Protein AF-A0A5C5V6P4-F1 (afdb_monomer_lite)

pLDDT: mean 77.28, std 17.19, range [40.66, 95.12]

Foldseek 3Di:
DDLPDWDWLVVLCVLLVHDSVVSVVCVVVVQFDWDDPDPVTITTRPVSSNVNSVVSVVVVVPPPPPVPPVPQPDDDDDQPAWDKLVVLCVQLVHDSVVVVVCVSVVVFDWHDPDPPIIIGRPVRSVVNRDPPVVDDDDPDDDDDDD

Secondary structure (DSSP, 8-state):
-----EEEHHHHHHHHTS-HHHHHHHHHTT-S-EEE-SSS-EEEEHHHHHHHHHHHHHHHTS----------SS-PPPPSSEEEHHHHHHHHTS-HHHHHHHHHTTSS-EEE-SSS-EEEEHHHHHHT--GGGSS----PPP----

Sequence (146 aa):
MDFREPIDVNRAAEIIGCKSNYVRVLFDAGRLDGKKLTDRAILIERQSAIAHAKDFAKSAGRPRSAKPNTRLRATLPPLKDPIGTPEAAEILGCSVDNVCKMLQAGRMIGYKLSLQGWAIERREVLKHVPAEVVGRPRGGTPRAFF

Structure (mmCIF, N/CA/C/O backbone):
data_AF-A0A5C5V6P4-F1
#
_entry.id   AF-A0A5C5V6P4-F1
#
loop_
_atom_site.group_PDB
_atom_site.id
_atom_site.type_symbol
_atom_site.label_atom_id
_atom_site.label_alt_id
_atom_site.label_comp_id
_atom_site.label_asym_id
_atom_site.label_entity_id
_atom_site.label_seq_id
_atom_site.pdbx_PDB_ins_code
_atom_site.Cartn_x
_atom_site.Cartn_y
_atom_site.Cartn_z
_atom_site.occupancy
_atom_site.B_iso_or_equiv
_atom_site.auth_seq_id
_atom_site.auth_comp_id
_atom_site.auth_asym_id
_atom_site.auth_atom_id
_atom_site.pdbx_PDB_model_num
ATOM 1 N N . MET A 1 1 ? -18.989 -8.812 30.885 1.00 53.34 1 MET A N 1
ATOM 2 C CA . MET A 1 1 ? -18.013 -7.887 30.276 1.00 53.34 1 MET A CA 1
ATOM 3 C C . MET A 1 1 ? -18.638 -6.509 30.336 1.00 53.34 1 MET A C 1
ATOM 5 O O . MET A 1 1 ? -19.582 -6.255 29.597 1.00 53.34 1 MET A O 1
ATOM 9 N N . ASP A 1 2 ? -18.218 -5.689 31.295 1.00 61.44 2 ASP A N 1
ATOM 10 C CA . ASP A 1 2 ? -18.735 -4.329 31.446 1.00 61.44 2 ASP A CA 1
ATOM 11 C C . ASP A 1 2 ? -18.164 -3.456 30.325 1.00 61.44 2 ASP A C 1
ATOM 13 O O . ASP A 1 2 ? -16.969 -3.177 30.313 1.00 61.44 2 ASP A O 1
ATOM 17 N N . PHE A 1 3 ? -19.009 -3.029 29.385 1.00 64.81 3 PHE A N 1
ATOM 18 C CA . PHE A 1 3 ? -18.665 -2.023 28.375 1.00 64.81 3 PHE A CA 1
ATOM 19 C C . PHE A 1 3 ? -18.512 -0.667 29.074 1.00 64.81 3 PHE A C 1
ATOM 21 O O . PHE A 1 3 ? -19.450 0.126 29.123 1.00 64.81 3 PHE A O 1
ATOM 28 N N . ARG A 1 4 ? -17.354 -0.424 29.697 1.00 68.19 4 ARG A N 1
ATOM 29 C CA . ARG A 1 4 ? -17.184 0.729 30.597 1.00 68.19 4 ARG A CA 1
ATOM 30 C C . ARG A 1 4 ? -17.245 2.068 29.862 1.00 68.19 4 ARG A C 1
ATOM 32 O O . ARG A 1 4 ? -17.795 3.014 30.407 1.00 68.19 4 ARG A O 1
ATOM 39 N N . GLU A 1 5 ? -16.738 2.140 28.629 1.00 8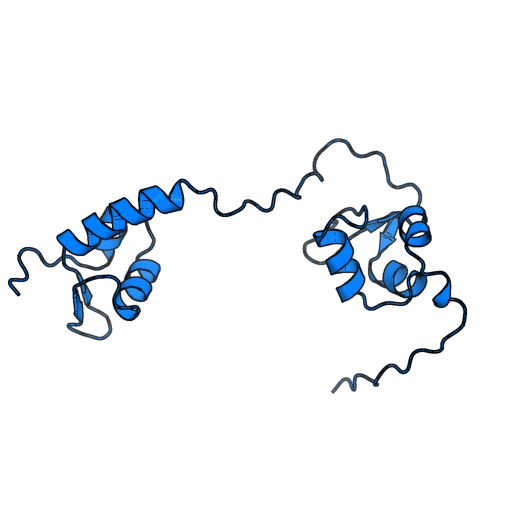4.81 5 GLU A N 1
ATOM 40 C CA . GLU A 1 5 ? -16.777 3.357 27.802 1.00 84.81 5 GLU A CA 1
ATOM 41 C C . GLU A 1 5 ? -16.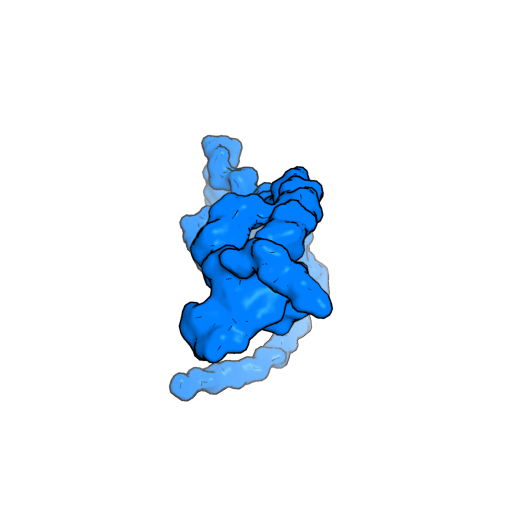883 3.005 26.303 1.00 84.81 5 GLU A C 1
ATOM 43 O O . GLU A 1 5 ? -15.855 2.838 25.632 1.00 84.81 5 GLU A O 1
ATOM 48 N N . PRO A 1 6 ? -18.106 2.856 25.756 1.00 91.44 6 PRO A N 1
ATOM 49 C CA . PRO A 1 6 ? -18.297 2.707 24.321 1.00 91.44 6 PRO A CA 1
ATOM 50 C C . PRO A 1 6 ? -18.036 4.037 23.608 1.00 91.44 6 PRO A C 1
ATOM 52 O O . PRO A 1 6 ? -18.584 5.076 23.972 1.00 91.44 6 PRO A O 1
ATOM 55 N N . ILE A 1 7 ? -17.226 3.995 22.557 1.00 94.81 7 ILE A N 1
ATOM 56 C CA . ILE A 1 7 ? -16.953 5.125 21.668 1.00 94.81 7 ILE A CA 1
ATOM 57 C C . ILE A 1 7 ? -17.378 4.786 20.241 1.00 94.81 7 ILE A C 1
ATOM 59 O O . ILE A 1 7 ? -17.424 3.617 19.854 1.00 94.81 7 ILE A O 1
ATOM 63 N N . ASP A 1 8 ? -17.692 5.801 19.441 1.00 95.12 8 ASP A N 1
ATOM 64 C CA . ASP A 1 8 ? -17.974 5.594 18.024 1.00 95.12 8 ASP A CA 1
ATOM 65 C C . ASP A 1 8 ? -16.693 5.327 17.207 1.00 95.12 8 ASP A C 1
ATOM 67 O O . ASP A 1 8 ? -15.557 5.504 17.662 1.00 95.12 8 ASP A O 1
ATOM 71 N N . VAL A 1 9 ? -16.890 4.898 15.960 1.00 94.50 9 VAL A N 1
ATOM 72 C CA . VAL A 1 9 ? -15.809 4.576 15.018 1.00 94.50 9 VAL A CA 1
ATOM 73 C C . VAL A 1 9 ? -14.892 5.772 14.740 1.00 94.50 9 VAL A C 1
ATOM 75 O O . VAL A 1 9 ? -13.691 5.579 14.561 1.00 94.50 9 VAL A O 1
ATOM 78 N N . ASN A 1 10 ? -15.425 6.995 14.686 1.00 94.56 10 ASN A N 1
ATOM 79 C CA . ASN A 1 10 ? -14.627 8.183 14.383 1.00 94.56 10 ASN A CA 1
ATOM 80 C C . ASN A 1 10 ? -13.715 8.523 15.559 1.00 94.56 10 ASN A C 1
ATOM 82 O O . ASN A 1 10 ? -12.517 8.728 15.371 1.00 94.56 10 ASN A O 1
ATOM 86 N N . ARG A 1 11 ? -14.245 8.473 16.781 1.00 93.75 11 ARG A N 1
ATOM 87 C CA . ARG A 1 11 ? -13.464 8.687 17.994 1.00 93.75 11 ARG A CA 1
ATOM 88 C C . ARG A 1 11 ? -12.409 7.600 18.181 1.00 93.75 11 ARG A C 1
ATOM 90 O O . ARG A 1 11 ? -11.285 7.899 18.576 1.00 93.75 11 ARG A O 1
ATOM 97 N N . ALA A 1 12 ? -12.725 6.351 17.841 1.00 93.94 12 ALA A N 1
ATOM 98 C CA . ALA A 1 12 ? -11.740 5.271 17.821 1.00 93.94 12 ALA A CA 1
A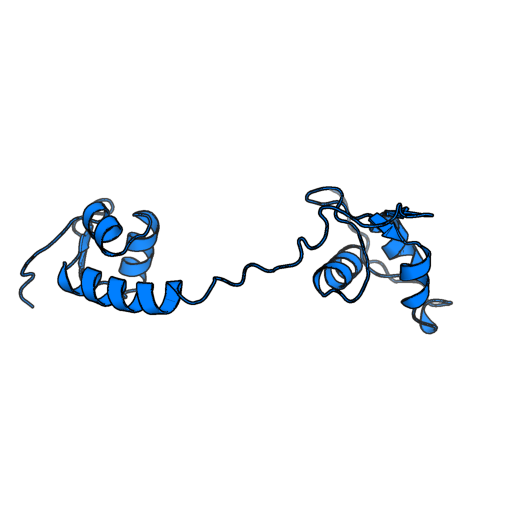TOM 99 C C . ALA A 1 12 ? -10.639 5.513 16.772 1.00 93.94 12 ALA A C 1
ATOM 101 O O . ALA A 1 12 ? -9.464 5.266 17.044 1.00 93.94 12 ALA A O 1
ATOM 102 N N . ALA A 1 13 ? -10.992 6.038 15.595 1.00 93.56 13 ALA A N 1
ATOM 103 C CA . ALA A 1 13 ? -10.036 6.362 14.537 1.00 93.56 13 ALA A CA 1
ATOM 104 C C . ALA A 1 13 ? -9.047 7.455 14.965 1.00 93.56 13 ALA A C 1
ATOM 106 O O . ALA A 1 13 ? -7.849 7.320 14.708 1.00 93.56 13 ALA A O 1
ATOM 107 N N . GLU A 1 14 ? -9.530 8.480 15.673 1.00 92.06 14 GLU A N 1
ATOM 108 C CA . GLU A 1 14 ? -8.698 9.533 16.266 1.00 92.06 14 GLU A CA 1
ATOM 109 C C . GLU A 1 14 ? -7.721 8.976 17.306 1.00 92.06 14 GLU A C 1
ATOM 111 O O . GLU A 1 14 ? -6.542 9.319 17.280 1.00 92.06 14 GLU A O 1
ATOM 116 N N . ILE A 1 15 ? -8.179 8.073 18.180 1.00 91.44 15 ILE A N 1
ATOM 117 C CA . ILE A 1 15 ? -7.327 7.448 19.206 1.00 91.44 15 ILE A CA 1
ATOM 118 C C . ILE A 1 15 ? -6.237 6.576 18.572 1.00 91.44 15 ILE A C 1
ATOM 120 O O . ILE A 1 15 ? -5.091 6.594 19.017 1.00 91.44 15 ILE A O 1
ATOM 124 N N . ILE A 1 16 ? -6.582 5.811 17.533 1.00 90.25 16 ILE A N 1
ATOM 125 C CA . ILE A 1 16 ? -5.646 4.903 16.853 1.00 90.25 16 ILE A CA 1
ATOM 126 C C . ILE A 1 16 ? -4.703 5.669 15.905 1.00 90.25 16 ILE A C 1
ATOM 128 O O . ILE A 1 16 ? -3.617 5.182 15.590 1.00 90.25 16 ILE A O 1
ATOM 132 N N . GLY A 1 17 ? -5.094 6.862 15.445 1.00 89.62 17 GLY A N 1
ATOM 133 C CA . GLY A 1 17 ? -4.355 7.630 14.441 1.00 89.62 17 GLY A CA 1
ATOM 134 C C . GLY A 1 17 ? -4.513 7.056 13.030 1.00 89.62 17 GLY A C 1
ATOM 135 O O . GLY A 1 17 ? -3.554 6.995 12.258 1.00 89.62 17 GLY A O 1
ATOM 136 N N . CYS A 1 18 ? -5.713 6.581 12.683 1.00 90.06 18 CYS A N 1
ATOM 137 C CA . CYS A 1 18 ? -5.998 5.969 11.383 1.00 90.06 18 CYS A CA 1
ATOM 138 C C . CYS A 1 18 ? -7.311 6.488 10.771 1.00 90.06 18 CYS A C 1
ATOM 140 O O . CYS A 1 18 ? -7.965 7.370 11.315 1.00 90.06 18 CYS A O 1
ATOM 142 N N . LYS A 1 19 ? -7.695 5.969 9.598 1.00 93.19 19 LYS A N 1
ATOM 143 C CA . LYS A 1 19 ? -8.971 6.323 8.949 1.00 93.19 19 LYS A CA 1
ATOM 144 C C . LYS A 1 19 ? -10.117 5.479 9.516 1.00 93.19 19 LYS A C 1
ATOM 146 O O . LYS A 1 19 ? -9.930 4.284 9.725 1.00 93.19 19 LYS A O 1
ATOM 151 N N . SER A 1 20 ? -11.326 6.035 9.609 1.00 92.12 20 SER A N 1
ATOM 152 C CA . SER A 1 20 ? -12.529 5.333 10.100 1.00 92.12 20 SER A CA 1
ATOM 153 C C . SER A 1 20 ? -12.825 4.012 9.370 1.00 92.12 20 SER A C 1
ATOM 155 O O . SER A 1 20 ? -13.231 3.035 9.993 1.00 92.12 20 SER A O 1
ATOM 157 N N . ASN A 1 21 ? -12.552 3.925 8.061 1.00 94.12 21 ASN A N 1
ATOM 158 C CA . ASN A 1 21 ? -12.687 2.664 7.313 1.00 94.12 21 ASN A CA 1
ATOM 159 C C . ASN A 1 21 ? -11.731 1.573 7.811 1.00 94.12 21 ASN A C 1
ATOM 161 O O . ASN A 1 21 ? -12.094 0.403 7.821 1.00 94.12 21 ASN A O 1
ATOM 165 N N . TYR A 1 22 ? -10.521 1.943 8.232 1.00 91.69 22 TYR A N 1
ATOM 166 C CA . TYR A 1 22 ? -9.555 0.985 8.762 1.00 91.69 22 TYR A CA 1
ATOM 167 C C . TYR A 1 22 ? -10.014 0.428 10.112 1.00 91.69 22 TYR A C 1
ATOM 169 O O . TYR A 1 22 ? -9.877 -0.762 10.361 1.00 91.69 22 TYR A O 1
ATOM 177 N N . VAL A 1 23 ? -10.644 1.262 10.941 1.00 93.56 23 VAL A N 1
ATOM 178 C CA . VAL A 1 23 ? -11.242 0.832 12.210 1.00 93.56 23 VAL A CA 1
ATOM 179 C C . VAL A 1 23 ? -12.342 -0.213 11.993 1.00 93.56 23 VAL A C 1
ATOM 181 O O . VAL A 1 23 ? -12.381 -1.205 12.714 1.00 93.56 23 VAL A O 1
ATOM 184 N N . ARG A 1 24 ? -13.192 -0.048 10.968 1.00 93.62 24 ARG A N 1
ATOM 185 C CA . ARG A 1 24 ? -14.205 -1.060 10.604 1.00 93.62 24 ARG A CA 1
ATOM 186 C C . ARG A 1 24 ? -13.567 -2.394 10.226 1.00 93.62 24 ARG A C 1
ATOM 188 O O . ARG A 1 24 ? -13.970 -3.421 10.748 1.00 93.62 24 ARG A O 1
ATOM 195 N N . VAL A 1 25 ? -12.516 -2.357 9.406 1.00 93.56 25 VAL A N 1
ATOM 196 C CA . VAL A 1 25 ? -11.754 -3.561 9.036 1.00 93.56 25 VAL A CA 1
ATOM 197 C C . VAL A 1 25 ? -11.145 -4.240 10.267 1.00 93.56 25 VAL A C 1
ATOM 199 O O . VAL A 1 25 ? -11.157 -5.462 10.352 1.00 93.56 25 VAL A O 1
ATOM 202 N N . LEU A 1 26 ? -10.625 -3.474 11.233 1.00 92.31 26 LEU A N 1
ATOM 203 C CA . LEU A 1 26 ? -10.082 -4.033 12.476 1.00 92.31 26 LEU A CA 1
ATOM 204 C C . LEU A 1 26 ? -11.165 -4.683 13.346 1.00 92.31 26 LEU A C 1
ATOM 206 O O . LEU A 1 26 ? -10.919 -5.741 13.920 1.00 92.31 26 LEU A O 1
ATOM 210 N N . PHE A 1 27 ? -12.345 -4.070 13.423 1.00 94.00 27 PHE A N 1
ATOM 211 C CA . PHE A 1 27 ? -13.495 -4.634 14.123 1.00 94.00 27 PHE A CA 1
ATOM 212 C C . PHE A 1 27 ? -13.983 -5.930 13.458 1.00 94.00 27 PHE A C 1
ATOM 214 O O . PHE A 1 27 ? -14.098 -6.950 14.131 1.00 94.00 27 PHE A O 1
ATOM 221 N N . ASP A 1 28 ? -14.175 -5.926 12.137 1.00 92.00 28 ASP A N 1
ATOM 222 C CA . ASP A 1 28 ? -14.607 -7.109 11.381 1.00 92.00 28 ASP A CA 1
ATOM 223 C C . ASP A 1 28 ? -13.578 -8.253 11.463 1.00 92.00 28 ASP A C 1
ATOM 225 O O . ASP A 1 28 ? -13.936 -9.428 11.448 1.00 92.00 28 ASP A O 1
ATOM 229 N N . ALA A 1 29 ? -12.291 -7.918 11.603 1.00 91.44 29 ALA A N 1
ATOM 230 C CA . ALA A 1 29 ? -11.210 -8.876 11.826 1.00 91.44 29 ALA A CA 1
ATOM 231 C C . ALA A 1 29 ? -11.100 -9.376 13.282 1.00 91.44 29 ALA A C 1
ATOM 233 O O . ALA A 1 29 ? -10.172 -10.127 13.586 1.00 91.44 29 ALA A O 1
ATOM 234 N N . GLY A 1 30 ? -11.978 -8.935 14.191 1.00 92.75 30 GLY A N 1
ATOM 235 C CA . GLY A 1 30 ? -11.959 -9.317 15.607 1.00 92.75 30 GLY A CA 1
ATOM 236 C C . GLY A 1 30 ? -10.755 -8.779 16.385 1.00 92.75 30 GLY A C 1
ATOM 237 O O . GLY A 1 30 ? -10.369 -9.356 17.395 1.00 92.75 30 GLY A O 1
ATOM 238 N N . ARG A 1 31 ? -10.116 -7.705 15.900 1.00 92.06 31 ARG A N 1
ATOM 239 C CA . ARG A 1 31 ? -8.953 -7.073 16.553 1.00 92.06 31 ARG A CA 1
ATOM 240 C C . ARG A 1 31 ? -9.318 -5.927 17.487 1.00 92.06 31 ARG A C 1
ATOM 242 O O . ARG A 1 31 ? -8.439 -5.401 18.163 1.00 92.06 31 ARG A O 1
ATOM 249 N N . LEU A 1 32 ? -10.573 -5.498 17.459 1.00 93.31 32 LEU A N 1
ATOM 250 C CA . LEU A 1 32 ? -11.114 -4.483 18.347 1.00 93.31 32 LEU A CA 1
ATOM 251 C C . LEU A 1 32 ? -12.357 -5.040 19.019 1.00 93.31 32 LEU A C 1
ATOM 253 O O . LEU A 1 32 ? -13.255 -5.550 18.348 1.00 93.31 32 LEU A O 1
ATOM 257 N N . ASP A 1 33 ? -12.415 -4.878 20.331 1.00 93.38 33 ASP A N 1
ATOM 258 C CA . ASP A 1 33 ? -13.579 -5.230 21.125 1.00 93.38 33 ASP A CA 1
ATOM 259 C C . ASP A 1 33 ? -14.646 -4.158 20.936 1.00 93.38 33 ASP A C 1
ATOM 261 O O . ASP A 1 33 ? -14.383 -2.951 20.972 1.00 93.38 33 ASP A O 1
ATOM 265 N N . GLY A 1 34 ? -15.868 -4.596 20.669 1.00 92.75 34 GLY A N 1
ATOM 266 C CA . GLY A 1 34 ? -16.943 -3.704 20.282 1.00 92.75 34 GLY A CA 1
ATOM 267 C C . GLY A 1 34 ? -18.269 -4.431 20.135 1.00 92.75 34 GLY A C 1
ATOM 268 O O . GLY A 1 34 ? -18.345 -5.659 20.139 1.00 92.75 34 GLY A O 1
ATOM 269 N N . LYS A 1 35 ? -19.333 -3.652 19.982 1.00 93.69 35 LYS A N 1
ATOM 270 C CA . LYS A 1 35 ? -20.663 -4.150 19.669 1.00 93.69 35 LYS A CA 1
ATOM 271 C C . LYS A 1 35 ? -21.190 -3.431 18.440 1.00 93.69 35 LYS A C 1
ATOM 273 O O . LYS A 1 35 ? -21.311 -2.205 18.409 1.00 93.69 35 LYS A O 1
ATOM 278 N N . LYS A 1 36 ? -21.553 -4.215 17.431 1.00 94.50 36 LYS A N 1
ATOM 279 C CA . LYS A 1 36 ? -22.291 -3.723 16.271 1.00 94.50 36 LYS A CA 1
ATOM 280 C C . LYS A 1 36 ? -23.750 -3.516 16.680 1.00 94.50 36 LYS A C 1
ATOM 282 O O . LYS A 1 36 ? -24.408 -4.464 17.101 1.00 94.50 36 LYS A O 1
ATOM 287 N N . LEU A 1 37 ? -24.233 -2.277 16.602 1.00 90.94 37 LEU A N 1
ATOM 288 C CA . LEU A 1 37 ? -25.637 -1.942 16.866 1.00 90.94 37 LEU A CA 1
ATOM 289 C C . LEU A 1 37 ? -26.469 -2.037 15.587 1.00 90.94 37 LEU A C 1
ATOM 291 O O . LEU A 1 37 ? -27.573 -2.567 15.597 1.00 90.94 37 LEU A O 1
ATOM 295 N N . THR A 1 38 ? -25.923 -1.528 14.484 1.00 90.88 38 THR A N 1
ATOM 296 C CA . THR A 1 38 ? -26.514 -1.593 13.142 1.00 90.88 38 THR A CA 1
ATOM 297 C C . THR A 1 38 ? -25.403 -1.786 12.111 1.00 90.88 38 THR A C 1
ATOM 299 O O . THR A 1 38 ? -24.220 -1.731 12.443 1.00 90.88 38 THR A O 1
ATOM 302 N N . ASP A 1 39 ? -25.745 -1.938 10.832 1.00 84.12 39 ASP A N 1
ATOM 303 C CA . ASP A 1 39 ? -24.739 -1.961 9.757 1.00 84.12 39 ASP A CA 1
ATOM 304 C C . ASP A 1 39 ? -23.918 -0.675 9.639 1.00 84.12 39 ASP A C 1
ATOM 306 O O . ASP A 1 39 ? -22.823 -0.683 9.077 1.00 84.12 39 ASP A O 1
ATOM 310 N N . ARG A 1 40 ? -24.422 0.436 10.185 1.00 84.88 40 ARG A N 1
ATOM 311 C CA . ARG A 1 40 ? -23.761 1.745 10.116 1.00 84.88 40 ARG A CA 1
ATOM 312 C C . ARG A 1 40 ? -23.177 2.201 11.449 1.00 84.88 40 ARG A C 1
ATOM 314 O O . ARG A 1 40 ? -22.264 3.025 11.435 1.00 84.88 40 ARG A O 1
ATOM 321 N N . ALA A 1 41 ? -23.674 1.673 12.566 1.00 89.81 41 ALA A N 1
ATOM 322 C CA . ALA A 1 41 ? -23.278 2.060 13.913 1.00 89.81 41 ALA A CA 1
ATOM 323 C C . ALA A 1 41 ? -22.569 0.902 14.623 1.00 89.81 41 ALA A C 1
ATOM 325 O O . ALA A 1 41 ? -23.177 -0.118 14.960 1.00 89.81 41 ALA A O 1
ATOM 326 N N . ILE A 1 42 ? -21.277 1.097 14.870 1.00 94.12 42 ILE A N 1
ATOM 327 C CA . ILE A 1 42 ? -20.422 0.192 15.636 1.00 94.12 42 ILE A CA 1
ATOM 328 C C . ILE A 1 42 ? -19.926 0.980 16.844 1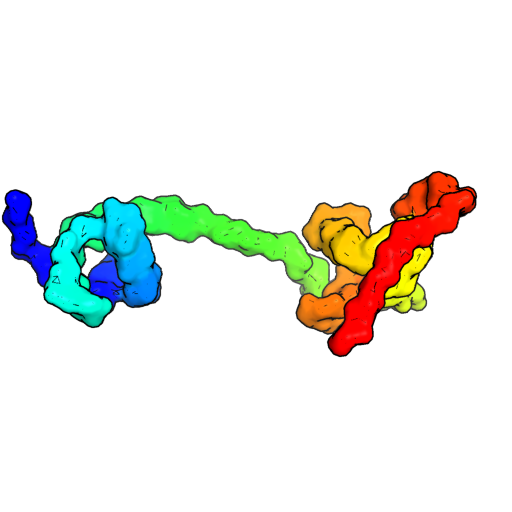.00 94.12 42 ILE A C 1
ATOM 330 O O . ILE A 1 42 ? -19.411 2.088 16.687 1.00 94.12 42 ILE A O 1
ATOM 334 N N . LEU A 1 43 ? -20.103 0.406 18.030 1.00 94.50 43 LEU A N 1
ATOM 335 C CA . LEU A 1 43 ? -19.515 0.906 19.262 1.00 94.50 43 LEU A CA 1
ATOM 336 C C . LEU A 1 43 ? -18.262 0.102 19.561 1.00 94.50 43 LEU A C 1
ATOM 338 O O . LEU A 1 43 ? -18.295 -1.124 19.543 1.00 94.50 43 LEU A O 1
ATOM 342 N N . ILE A 1 44 ? -17.171 0.793 19.837 1.00 94.31 44 ILE A N 1
ATOM 343 C CA . ILE A 1 44 ? -15.872 0.194 20.116 1.00 94.31 44 ILE A CA 1
ATOM 344 C C . ILE A 1 44 ? -15.542 0.473 21.569 1.00 94.31 44 ILE A C 1
ATOM 346 O O . ILE A 1 44 ? -15.825 1.552 22.086 1.00 94.31 44 ILE A O 1
ATOM 350 N N . GLU A 1 45 ? -14.963 -0.503 22.248 1.00 94.44 45 GLU A N 1
ATOM 351 C CA . GLU A 1 45 ? -14.469 -0.300 23.593 1.00 94.44 45 GLU A CA 1
ATOM 352 C C . GLU A 1 45 ? -13.220 0.581 23.555 1.00 94.44 45 GLU A C 1
ATOM 354 O O . GLU A 1 45 ? -12.221 0.281 22.890 1.00 94.44 45 GLU A O 1
ATOM 359 N N . ARG A 1 46 ? -13.255 1.686 24.303 1.00 92.62 46 ARG A N 1
ATOM 360 C CA . ARG A 1 46 ? -12.154 2.651 24.321 1.00 92.62 46 ARG A CA 1
ATOM 361 C C . ARG A 1 46 ? -10.813 2.021 24.710 1.00 92.62 46 ARG A C 1
ATOM 363 O O . ARG A 1 46 ? -9.785 2.388 24.145 1.00 92.62 46 ARG A O 1
ATOM 370 N N . GLN A 1 47 ? -10.807 1.072 25.650 1.00 92.19 47 GLN A N 1
ATOM 371 C CA . GLN A 1 47 ? -9.582 0.394 26.088 1.00 92.19 47 GLN A CA 1
ATOM 372 C C . GLN A 1 47 ? -8.949 -0.433 24.966 1.00 92.19 47 GLN A C 1
ATOM 374 O O . GLN A 1 47 ? -7.735 -0.357 24.770 1.00 92.19 47 GLN A O 1
ATOM 379 N N . SER A 1 48 ? -9.771 -1.140 24.187 1.00 93.00 48 SER A N 1
ATOM 380 C CA . SER A 1 48 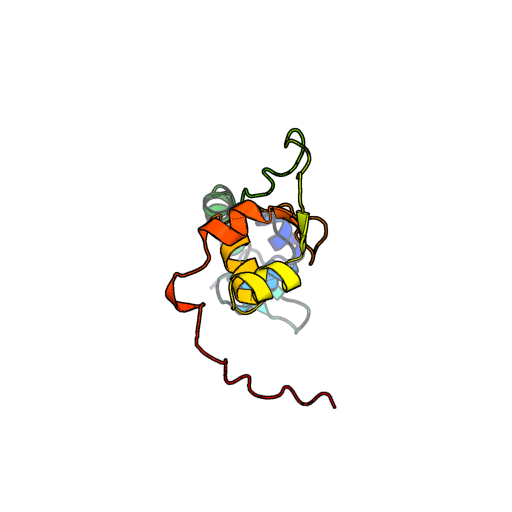? -9.325 -1.926 23.035 1.00 93.00 48 SER A CA 1
ATOM 381 C C . SER A 1 48 ? -8.698 -1.023 21.963 1.00 93.00 48 SER A C 1
ATOM 383 O O . SER A 1 48 ? -7.590 -1.283 21.487 1.00 93.00 48 SER A O 1
ATOM 385 N N . ALA A 1 49 ? -9.315 0.134 21.683 1.00 90.88 49 ALA A N 1
ATOM 386 C CA . ALA A 1 49 ? -8.747 1.134 20.774 1.00 90.88 49 ALA A CA 1
ATOM 387 C C . ALA A 1 49 ? -7.390 1.685 21.260 1.00 90.88 49 ALA A C 1
ATOM 389 O O . ALA A 1 49 ? -6.460 1.811 20.465 1.00 90.88 49 ALA A O 1
ATOM 390 N N . ILE A 1 50 ? -7.240 1.977 22.558 1.00 90.62 50 ILE A N 1
ATOM 391 C CA . ILE A 1 50 ? -5.973 2.460 23.141 1.00 90.62 50 ILE A CA 1
ATOM 392 C C . ILE A 1 50 ? -4.887 1.375 23.094 1.00 90.62 50 ILE A C 1
ATOM 394 O O . ILE A 1 50 ? -3.733 1.675 22.779 1.00 90.62 50 ILE A O 1
ATOM 398 N N . ALA A 1 51 ? -5.230 0.123 23.407 1.00 90.00 51 ALA A N 1
ATOM 399 C CA . ALA A 1 51 ? -4.300 -1.002 23.326 1.00 90.00 51 ALA A CA 1
ATOM 400 C C . ALA A 1 51 ? -3.787 -1.169 21.890 1.00 90.00 51 ALA A C 1
ATOM 402 O O . ALA A 1 51 ? -2.577 -1.158 21.651 1.00 90.00 51 ALA A O 1
ATOM 403 N N . HIS A 1 52 ? -4.705 -1.172 20.922 1.00 88.25 52 HIS A N 1
ATOM 404 C CA . HIS A 1 52 ? -4.351 -1.284 19.516 1.00 88.25 52 HIS A CA 1
ATOM 405 C C . HIS A 1 52 ? -3.579 -0.058 19.007 1.00 88.25 52 HIS A C 1
ATOM 407 O O . HIS A 1 52 ? -2.711 -0.207 18.150 1.00 88.25 52 HIS A O 1
ATOM 413 N N . ALA A 1 53 ? -3.830 1.149 19.524 1.00 87.50 53 ALA A N 1
ATOM 414 C CA . ALA A 1 53 ? -3.048 2.342 19.191 1.00 87.50 53 ALA A CA 1
ATOM 415 C C . ALA A 1 53 ? -1.574 2.198 19.611 1.00 87.50 53 ALA A C 1
ATOM 417 O O . ALA A 1 53 ? -0.675 2.574 18.858 1.00 87.50 53 ALA A O 1
ATOM 418 N N . LYS A 1 54 ? -1.305 1.598 20.780 1.00 83.38 54 LYS A N 1
ATOM 419 C CA . LYS A 1 54 ? 0.065 1.331 21.255 1.00 83.38 54 LYS A CA 1
ATOM 420 C C . LYS A 1 54 ? 0.793 0.336 20.353 1.00 83.38 54 LYS A C 1
ATOM 422 O O . LYS A 1 54 ? 1.954 0.559 20.006 1.00 83.38 54 LYS A O 1
ATOM 427 N N . ASP A 1 55 ? 0.119 -0.732 19.940 1.00 81.12 55 ASP A N 1
ATOM 428 C CA . ASP A 1 55 ? 0.695 -1.717 19.017 1.00 81.12 55 ASP A CA 1
ATOM 429 C C . ASP A 1 55 ? 0.836 -1.155 17.602 1.00 81.12 55 ASP A C 1
ATOM 431 O O . ASP A 1 55 ? 1.835 -1.395 16.914 1.00 81.12 55 ASP A O 1
ATOM 435 N N . PHE A 1 56 ? -0.115 -0.315 17.194 1.00 73.44 56 PHE A N 1
ATOM 436 C CA . PHE A 1 56 ? -0.051 0.408 15.939 1.00 73.44 56 PHE A CA 1
ATOM 437 C C . PHE A 1 56 ? 1.153 1.344 15.915 1.00 73.44 56 PHE A C 1
ATOM 439 O O . PHE A 1 56 ? 1.922 1.256 14.971 1.00 73.44 56 PHE A O 1
ATOM 446 N N . ALA A 1 57 ? 1.405 2.142 16.956 1.00 68.00 57 ALA A N 1
ATOM 447 C CA . ALA A 1 57 ? 2.574 3.019 17.039 1.00 68.00 57 ALA A CA 1
ATOM 448 C C . ALA A 1 57 ? 3.903 2.244 16.937 1.00 68.00 57 ALA A C 1
ATOM 450 O O . ALA A 1 57 ? 4.797 2.642 16.189 1.00 68.00 57 ALA A O 1
ATOM 451 N N . LYS A 1 58 ? 4.008 1.081 17.600 1.00 65.62 58 LYS A N 1
ATOM 452 C CA . LYS A 1 58 ? 5.176 0.186 17.475 1.00 65.62 58 LYS A CA 1
ATOM 453 C C . LYS A 1 58 ? 5.368 -0.330 16.044 1.00 65.62 58 LYS A C 1
ATOM 455 O O . LYS A 1 58 ? 6.498 -0.475 15.584 1.00 65.62 58 LYS A O 1
ATOM 460 N N . SER A 1 59 ? 4.275 -0.609 15.333 1.00 62.97 59 SER A N 1
ATOM 461 C CA . SER A 1 59 ? 4.307 -1.113 13.953 1.00 62.97 59 SER A CA 1
ATOM 462 C C . SER A 1 59 ? 4.439 -0.013 12.889 1.00 62.97 59 SER A C 1
ATOM 464 O O . SER A 1 59 ? 5.080 -0.237 11.869 1.00 62.97 59 SER A O 1
ATOM 466 N N . ALA A 1 60 ? 3.899 1.182 13.134 1.00 57.78 60 ALA A N 1
ATOM 467 C CA . ALA A 1 60 ? 3.944 2.349 12.255 1.00 57.78 60 ALA A CA 1
ATOM 468 C C . ALA A 1 60 ? 5.317 3.037 12.275 1.00 57.78 60 ALA A C 1
ATOM 470 O O . ALA A 1 60 ? 5.680 3.703 11.309 1.00 57.78 60 ALA A O 1
ATOM 471 N N . GLY A 1 61 ? 6.102 2.820 13.339 1.00 48.88 61 GLY A N 1
ATOM 472 C CA . GLY A 1 61 ? 7.529 3.138 13.379 1.00 48.88 61 GLY A CA 1
ATOM 473 C C . GLY A 1 61 ? 8.393 2.225 12.500 1.00 48.88 61 GLY A C 1
ATOM 474 O O . GLY A 1 61 ? 9.534 2.577 12.207 1.00 48.88 61 GLY A O 1
ATOM 475 N N . ARG A 1 62 ? 7.874 1.083 12.014 1.00 47.19 62 ARG A N 1
ATOM 476 C CA . ARG A 1 62 ? 8.499 0.427 10.864 1.00 47.19 62 ARG A CA 1
ATOM 477 C C . ARG A 1 62 ? 8.094 1.246 9.649 1.00 47.19 62 ARG A C 1
ATOM 479 O O . ARG A 1 62 ? 6.896 1.283 9.354 1.00 47.19 62 ARG A O 1
ATOM 486 N N . PRO A 1 63 ? 9.032 1.885 8.928 1.00 47.22 63 PRO A N 1
ATOM 487 C CA . PRO A 1 63 ? 8.690 2.457 7.642 1.00 47.22 63 PRO A CA 1
ATOM 488 C C . PRO A 1 63 ? 8.004 1.340 6.858 1.00 47.22 63 PRO A C 1
ATOM 490 O O . PRO A 1 63 ? 8.618 0.302 6.596 1.00 47.22 63 PRO A O 1
ATOM 493 N N . ARG A 1 64 ? 6.712 1.518 6.527 1.00 53.22 64 ARG A N 1
ATOM 494 C CA . ARG A 1 64 ? 6.110 0.786 5.407 1.00 53.22 64 ARG A CA 1
ATOM 495 C C . ARG A 1 64 ? 7.135 0.953 4.328 1.00 53.22 64 ARG A C 1
ATOM 497 O O . ARG A 1 64 ? 7.367 2.107 3.985 1.00 53.22 64 ARG A O 1
ATOM 504 N N . SER A 1 65 ? 7.797 -0.130 3.927 1.00 49.19 65 SER A N 1
ATOM 505 C CA . SER A 1 65 ? 8.891 -0.109 2.972 1.00 49.19 65 SER A CA 1
ATOM 506 C C . SER A 1 65 ? 8.540 0.905 1.894 1.00 49.19 65 SER A C 1
ATOM 508 O O . SER A 1 65 ? 7.735 0.620 1.001 1.00 49.19 65 SER A O 1
ATOM 510 N N . ALA A 1 66 ? 9.073 2.120 2.024 1.00 45.16 66 ALA A N 1
ATOM 511 C CA . ALA A 1 66 ? 9.169 3.022 0.917 1.00 45.16 66 ALA A CA 1
ATOM 512 C C . ALA A 1 66 ? 10.061 2.191 0.028 1.00 45.16 66 ALA A C 1
ATOM 514 O O . ALA A 1 66 ? 11.223 2.024 0.371 1.00 45.16 66 ALA A O 1
ATOM 515 N N . LYS A 1 67 ? 9.499 1.503 -0.972 1.00 49.81 67 LYS A N 1
ATOM 516 C CA . LYS A 1 67 ? 10.316 0.873 -1.999 1.00 49.81 67 LYS A CA 1
ATOM 517 C C . LYS A 1 67 ? 11.132 2.038 -2.540 1.00 49.81 67 LYS A C 1
ATOM 519 O O . LYS A 1 67 ? 10.558 2.863 -3.256 1.00 49.81 67 LYS A O 1
ATOM 524 N N . PRO A 1 68 ? 12.406 2.199 -2.158 1.00 46.03 68 PRO A N 1
ATOM 525 C CA . PRO A 1 68 ? 13.153 3.344 -2.590 1.00 46.03 68 PRO A CA 1
ATOM 526 C C . PRO A 1 68 ? 13.748 2.868 -3.895 1.00 46.03 68 PRO A C 1
ATOM 528 O O . PRO A 1 68 ? 14.844 2.325 -3.927 1.00 46.03 68 PRO A O 1
ATOM 531 N N . ASN A 1 69 ? 12.989 2.983 -4.977 1.00 48.62 69 ASN A N 1
ATOM 532 C CA . ASN A 1 69 ? 13.634 2.982 -6.279 1.00 48.62 69 ASN A CA 1
ATOM 533 C C . ASN A 1 69 ? 13.101 4.070 -7.195 1.00 48.62 69 ASN A C 1
ATOM 535 O O . ASN A 1 69 ? 13.023 3.930 -8.408 1.00 48.62 69 ASN A O 1
ATOM 539 N N . THR A 1 70 ? 12.818 5.218 -6.584 1.00 44.97 70 THR A N 1
ATOM 540 C CA . THR A 1 70 ? 12.810 6.506 -7.272 1.00 44.97 70 THR A CA 1
ATOM 541 C C . THR A 1 70 ? 14.192 7.167 -7.174 1.00 44.97 70 THR A C 1
ATOM 543 O O . THR A 1 70 ? 14.286 8.379 -7.019 1.00 44.97 70 THR A O 1
ATOM 546 N N . ARG A 1 71 ? 15.292 6.403 -7.307 1.00 45.41 71 ARG A N 1
ATOM 547 C CA . ARG A 1 71 ? 16.634 6.955 -7.608 1.00 45.41 71 ARG A CA 1
ATOM 548 C C . ARG A 1 71 ? 16.725 7.462 -9.065 1.00 45.41 71 ARG A C 1
ATOM 550 O O . ARG A 1 71 ? 17.743 7.310 -9.722 1.00 45.41 71 ARG A O 1
ATOM 557 N N . LEU A 1 72 ? 15.653 8.044 -9.598 1.00 51.91 72 LEU A N 1
ATOM 558 C CA . LEU A 1 72 ? 15.568 8.528 -10.983 1.00 51.91 72 LEU A CA 1
ATOM 559 C C . LEU A 1 72 ? 15.120 9.991 -11.045 1.00 51.91 72 LEU A C 1
ATOM 561 O O . LEU A 1 72 ? 14.384 10.397 -11.938 1.00 51.91 72 LEU A O 1
ATOM 565 N N . ARG A 1 73 ? 15.533 10.805 -10.077 1.00 46.53 73 ARG A N 1
ATOM 566 C CA . ARG A 1 73 ? 15.390 12.258 -10.168 1.00 46.53 73 ARG A CA 1
ATOM 567 C C . ARG A 1 73 ? 16.686 12.903 -9.710 1.00 46.53 73 ARG A C 1
ATOM 569 O O . ARG A 1 73 ? 16.875 13.073 -8.515 1.00 46.53 73 ARG A O 1
ATOM 576 N N . ALA A 1 74 ? 17.582 13.176 -10.660 1.00 47.34 74 ALA A N 1
ATOM 577 C CA . ALA A 1 74 ? 18.142 14.522 -10.866 1.00 47.34 74 ALA A CA 1
ATOM 578 C C . ALA A 1 74 ? 19.427 14.545 -11.717 1.00 47.34 74 ALA A C 1
ATOM 580 O O . ALA A 1 74 ? 19.721 15.589 -12.281 1.00 47.34 74 ALA A O 1
ATOM 581 N N . THR A 1 75 ? 20.194 13.457 -11.841 1.00 50.56 75 THR A N 1
ATOM 582 C CA . THR A 1 75 ? 21.571 13.555 -12.387 1.00 50.56 75 THR A CA 1
ATOM 583 C C . THR A 1 75 ? 22.036 12.317 -13.153 1.00 50.56 75 THR A C 1
ATOM 585 O O . THR A 1 75 ? 23.159 11.851 -12.977 1.00 50.56 75 THR A O 1
ATOM 588 N N . LEU A 1 76 ? 21.186 11.745 -14.004 1.00 55.34 76 LEU A N 1
ATOM 589 C CA . LEU A 1 76 ? 21.638 10.670 -14.885 1.00 55.34 76 LEU A CA 1
ATOM 590 C C . LEU A 1 76 ? 21.979 11.226 -16.272 1.00 55.34 76 LEU A C 1
ATOM 592 O O . LEU A 1 76 ? 21.234 12.068 -16.780 1.00 55.34 76 LEU A O 1
ATOM 596 N N . PRO A 1 77 ? 23.108 10.797 -16.865 1.00 60.69 77 PRO A N 1
ATOM 597 C CA . PRO A 1 77 ? 23.518 11.244 -18.186 1.00 60.69 77 PRO A CA 1
ATOM 598 C C . PRO A 1 77 ? 22.451 10.871 -19.225 1.00 60.69 77 PRO A C 1
ATOM 600 O O . PRO A 1 77 ? 21.743 9.875 -19.046 1.00 60.69 77 PRO A O 1
ATOM 603 N N . PRO A 1 78 ? 22.323 11.654 -20.310 1.00 66.19 78 PRO A N 1
ATOM 604 C CA . PRO A 1 78 ? 21.371 11.351 -21.3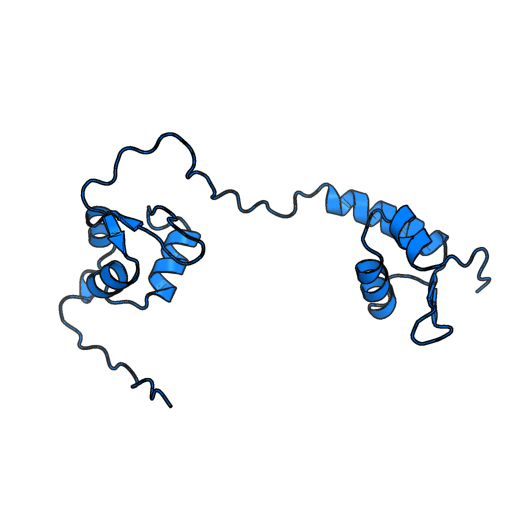67 1.00 66.19 78 PRO A CA 1
ATOM 605 C C . PRO A 1 78 ? 21.623 9.938 -21.904 1.00 66.19 78 PRO A C 1
ATOM 607 O O . PRO A 1 78 ? 22.754 9.575 -22.236 1.00 66.19 78 PRO A O 1
ATOM 610 N N . LEU A 1 79 ? 20.553 9.143 -21.968 1.00 69.56 79 LEU A N 1
ATOM 611 C CA . LEU A 1 79 ? 20.561 7.855 -22.652 1.00 69.56 79 LEU A CA 1
ATOM 612 C C . LEU A 1 79 ? 20.996 8.081 -24.099 1.00 69.56 79 LEU A C 1
ATOM 614 O O . LEU A 1 79 ? 20.382 8.883 -24.799 1.00 69.56 79 LEU A O 1
ATOM 618 N N . LYS A 1 80 ? 22.043 7.380 -24.541 1.00 76.00 80 LYS A N 1
ATOM 619 C CA . LYS A 1 80 ? 22.540 7.505 -25.918 1.00 76.00 80 LYS A CA 1
ATOM 620 C C . LYS A 1 80 ? 21.582 6.862 -26.922 1.00 76.00 80 LYS A C 1
ATOM 622 O O . LYS A 1 80 ? 21.276 7.489 -27.922 1.00 76.00 80 LYS A O 1
ATOM 627 N N . ASP A 1 81 ? 21.057 5.677 -26.589 1.00 83.50 81 ASP A N 1
ATOM 628 C CA . ASP A 1 81 ? 20.116 4.910 -27.420 1.00 83.50 81 ASP A CA 1
ATOM 629 C C . ASP A 1 81 ? 18.989 4.304 -26.556 1.00 83.50 81 ASP A C 1
ATOM 631 O O . ASP A 1 81 ? 19.044 3.118 -26.193 1.00 83.50 81 ASP A O 1
ATOM 635 N N . PRO A 1 82 ? 17.995 5.115 -26.143 1.00 87.06 82 PRO A N 1
ATOM 636 C CA . PRO A 1 82 ? 16.863 4.636 -25.363 1.00 87.06 82 PRO A CA 1
ATOM 637 C C . PRO A 1 82 ? 15.917 3.792 -26.221 1.00 87.06 82 PRO A C 1
ATOM 639 O O . PRO A 1 82 ? 15.456 4.237 -27.268 1.00 87.06 82 PRO A O 1
ATOM 642 N N . ILE A 1 83 ? 15.566 2.606 -25.734 1.00 90.12 83 ILE A N 1
ATOM 643 C CA . ILE A 1 83 ? 14.530 1.745 -26.308 1.00 90.12 83 ILE A CA 1
ATOM 644 C C . ILE A 1 83 ? 13.388 1.535 -25.320 1.00 90.12 83 ILE A C 1
ATOM 646 O O . ILE A 1 83 ? 13.573 1.599 -24.101 1.00 90.12 83 ILE A O 1
ATOM 650 N N . GLY A 1 84 ? 12.190 1.290 -25.845 1.00 89.69 84 GLY A N 1
ATOM 651 C CA . GLY A 1 84 ? 11.017 0.985 -25.031 1.00 89.69 84 GLY A CA 1
ATOM 652 C C . GLY A 1 84 ? 11.041 -0.440 -24.474 1.00 89.69 84 GLY A C 1
ATOM 653 O O . GLY A 1 84 ? 11.775 -1.309 -24.944 1.00 89.69 84 GLY A O 1
ATOM 654 N N . THR A 1 85 ? 10.174 -0.718 -23.499 1.00 89.56 85 THR A N 1
ATOM 655 C CA . THR A 1 85 ? 9.983 -2.085 -22.986 1.00 89.56 85 THR A CA 1
ATOM 656 C C . THR A 1 85 ? 9.520 -3.106 -24.034 1.00 89.56 85 THR A C 1
ATOM 658 O O . THR A 1 85 ? 9.975 -4.244 -23.918 1.00 89.56 85 THR A O 1
ATOM 661 N N . PRO A 1 86 ? 8.685 -2.775 -25.050 1.00 89.38 86 PRO A N 1
ATOM 662 C CA . PRO A 1 86 ? 8.319 -3.738 -26.093 1.00 89.38 86 PRO A CA 1
ATOM 663 C C . PRO A 1 86 ? 9.529 -4.153 -26.928 1.00 89.38 86 PRO A C 1
ATOM 665 O O . PRO A 1 86 ? 9.798 -5.338 -27.085 1.00 89.38 86 PRO A O 1
ATOM 668 N N . GLU A 1 87 ? 10.324 -3.177 -27.356 1.00 88.75 87 GLU A N 1
ATOM 669 C CA . GLU A 1 87 ? 11.527 -3.416 -28.150 1.00 88.75 87 GLU A CA 1
ATOM 670 C C . GLU A 1 87 ? 12.592 -4.189 -27.355 1.00 88.75 87 GLU A C 1
ATOM 672 O O . GLU A 1 87 ? 13.209 -5.125 -27.858 1.00 88.75 87 GLU A O 1
ATOM 677 N N . ALA A 1 88 ? 12.770 -3.874 -26.069 1.00 89.69 88 ALA A N 1
ATOM 678 C CA . ALA A 1 88 ? 13.653 -4.649 -25.200 1.00 89.69 88 ALA A CA 1
ATOM 679 C C . ALA A 1 88 ? 13.185 -6.107 -25.044 1.00 89.69 88 ALA A C 1
ATOM 681 O O . ALA A 1 88 ? 14.010 -7.019 -24.984 1.00 89.69 88 ALA A O 1
ATOM 682 N N . ALA A 1 89 ? 11.871 -6.335 -24.988 1.00 89.62 89 ALA A N 1
ATOM 683 C CA . ALA A 1 89 ? 11.293 -7.669 -24.894 1.00 89.62 89 ALA A CA 1
ATOM 684 C C . ALA A 1 89 ? 11.520 -8.484 -26.177 1.00 89.62 89 ALA A C 1
ATOM 686 O O . ALA A 1 89 ? 11.805 -9.678 -26.085 1.00 89.62 89 ALA A O 1
ATOM 687 N N . GLU A 1 90 ? 11.467 -7.846 -27.349 1.00 88.00 90 GLU A N 1
ATOM 688 C CA . GLU A 1 90 ? 11.820 -8.465 -28.631 1.00 88.00 90 GLU A CA 1
ATOM 689 C C . GLU A 1 90 ? 13.292 -8.890 -28.662 1.00 88.00 90 GLU A C 1
ATOM 691 O O . GLU A 1 90 ? 13.584 -10.048 -28.961 1.00 88.00 90 GLU A O 1
ATOM 696 N N . ILE A 1 91 ? 14.206 -8.000 -28.258 1.00 87.06 91 ILE A N 1
ATOM 697 C CA . ILE A 1 91 ? 15.657 -8.259 -28.252 1.00 87.06 91 ILE A CA 1
ATOM 698 C C . ILE A 1 91 ? 16.033 -9.375 -27.272 1.00 87.06 91 ILE A C 1
ATOM 700 O O . ILE A 1 91 ? 16.766 -10.296 -27.624 1.00 87.06 91 ILE A O 1
ATOM 704 N N . LEU A 1 92 ? 15.537 -9.309 -26.033 1.00 84.75 92 LEU A N 1
ATOM 705 C CA . LEU A 1 92 ? 15.775 -10.352 -25.023 1.00 84.75 92 LEU A CA 1
ATOM 706 C C . LEU A 1 92 ? 15.042 -11.637 -25.345 1.00 84.75 92 LEU A C 1
ATOM 708 O O . LEU A 1 92 ? 15.323 -12.691 -24.776 1.00 84.75 92 LEU A O 1
ATOM 712 N N . GLY A 1 93 ? 14.023 -11.514 -26.180 1.00 85.88 93 GLY A N 1
ATOM 713 C CA . GLY A 1 93 ? 13.125 -12.586 -26.423 1.00 85.88 93 GLY A CA 1
ATOM 714 C C . GLY A 1 93 ? 12.398 -13.041 -25.147 1.00 85.88 93 GLY A C 1
ATOM 715 O O . GLY A 1 93 ? 12.433 -14.207 -24.750 1.00 85.88 93 GLY A O 1
ATOM 716 N N . CYS A 1 94 ? 11.707 -12.128 -24.486 1.00 85.25 94 CYS A N 1
ATOM 717 C CA . CYS A 1 94 ? 10.823 -12.473 -23.379 1.00 85.25 94 CYS A CA 1
ATOM 718 C C . CYS A 1 94 ? 9.537 -11.651 -23.448 1.00 85.25 94 CYS A C 1
ATOM 720 O O . CYS A 1 94 ? 9.301 -10.928 -24.411 1.00 85.25 94 CYS A O 1
ATOM 722 N N . SER A 1 95 ? 8.655 -11.805 -22.463 1.00 88.62 95 SER A N 1
ATOM 723 C CA . SER A 1 95 ? 7.468 -10.960 -22.372 1.00 88.62 95 SER A CA 1
ATOM 724 C C . SER A 1 95 ? 7.827 -9.577 -21.825 1.00 88.62 95 SER A C 1
ATOM 726 O O . SER A 1 95 ? 8.735 -9.432 -21.005 1.00 88.62 95 SER A O 1
ATOM 728 N N . VAL A 1 96 ? 7.054 -8.560 -22.213 1.00 86.19 96 VAL A N 1
ATOM 729 C CA . VAL A 1 96 ? 7.169 -7.193 -21.670 1.00 86.19 96 VAL A CA 1
ATOM 730 C C . VAL A 1 96 ? 7.059 -7.190 -20.140 1.00 86.19 96 VAL A C 1
ATOM 732 O O . VAL A 1 96 ? 7.801 -6.484 -19.460 1.00 86.19 96 VAL A O 1
ATOM 735 N N . ASP A 1 97 ? 6.202 -8.047 -19.579 1.00 85.88 97 ASP A N 1
ATOM 736 C CA . ASP A 1 97 ? 6.070 -8.217 -18.129 1.00 85.88 97 ASP A CA 1
ATOM 737 C C . ASP A 1 97 ? 7.364 -8.705 -17.471 1.00 85.88 97 ASP A C 1
ATOM 739 O O . ASP A 1 97 ? 7.696 -8.278 -16.364 1.00 85.88 97 ASP A O 1
ATOM 743 N N . ASN A 1 98 ? 8.113 -9.588 -18.138 1.00 84.94 98 ASN A N 1
ATOM 744 C CA . ASN A 1 98 ? 9.395 -10.065 -17.634 1.00 84.94 98 ASN A CA 1
ATOM 745 C C . ASN A 1 98 ? 10.434 -8.935 -17.610 1.00 84.94 98 ASN A C 1
ATOM 747 O O . ASN A 1 98 ? 11.115 -8.754 -16.602 1.00 84.94 98 ASN A O 1
ATOM 751 N N . VAL A 1 99 ? 10.478 -8.108 -18.659 1.00 87.81 99 VAL A N 1
ATOM 752 C CA . VAL A 1 99 ? 11.327 -6.904 -18.708 1.00 87.81 99 VAL A CA 1
ATOM 753 C C . VAL A 1 99 ? 10.976 -5.939 -17.570 1.00 87.81 99 VAL A C 1
ATOM 755 O O . VAL A 1 99 ? 11.852 -5.494 -16.828 1.00 87.81 99 VAL A O 1
ATOM 758 N N . CYS A 1 100 ? 9.685 -5.676 -17.351 1.00 86.12 100 CYS A N 1
ATOM 759 C CA . CYS A 1 100 ? 9.213 -4.845 -16.242 1.00 86.12 100 CYS A CA 1
ATOM 760 C C . CYS A 1 100 ? 9.627 -5.404 -14.871 1.00 86.12 100 CYS A C 1
ATOM 762 O O . CYS A 1 100 ? 10.037 -4.640 -13.995 1.00 86.12 100 CYS A O 1
ATOM 764 N N . LYS A 1 101 ? 9.562 -6.727 -14.675 1.00 84.12 101 LYS A N 1
ATOM 765 C CA . LYS A 1 101 ? 10.038 -7.378 -13.444 1.00 84.12 101 LYS A CA 1
ATOM 766 C C . LYS A 1 101 ? 11.547 -7.214 -13.262 1.00 84.12 101 LYS A C 1
ATOM 768 O O . LYS A 1 101 ? 11.977 -6.930 -12.148 1.00 84.12 101 LYS A O 1
ATOM 773 N N . MET A 1 102 ? 12.345 -7.340 -14.326 1.00 83.56 102 MET A N 1
ATOM 774 C CA . MET A 1 102 ? 13.802 -7.144 -14.269 1.00 83.56 102 MET A CA 1
ATOM 775 C C . MET A 1 102 ? 14.176 -5.713 -13.868 1.00 83.56 102 MET A C 1
ATOM 777 O O . MET A 1 102 ? 15.046 -5.528 -13.015 1.00 83.56 102 MET A O 1
ATOM 781 N N . LEU A 1 103 ? 13.473 -4.718 -14.413 1.00 86.56 103 LEU A N 1
ATOM 782 C CA . LEU A 1 103 ? 13.638 -3.308 -14.053 1.00 86.56 103 LEU A CA 1
ATOM 783 C C . LEU A 1 103 ? 13.261 -3.037 -12.593 1.00 86.56 103 LEU A C 1
ATOM 785 O O . LEU A 1 103 ? 14.019 -2.418 -11.850 1.00 86.56 103 LEU A O 1
ATOM 789 N N . GLN A 1 104 ? 12.111 -3.546 -12.144 1.00 80.25 104 GLN A N 1
ATOM 790 C CA . GLN A 1 104 ? 11.659 -3.379 -10.758 1.00 80.25 104 GLN A CA 1
ATOM 791 C C . GLN A 1 104 ? 12.566 -4.092 -9.748 1.00 80.25 104 GLN A C 1
ATOM 793 O O . GLN A 1 104 ? 12.733 -3.606 -8.630 1.00 80.25 104 GLN A O 1
ATOM 798 N N . ALA A 1 105 ? 13.150 -5.225 -10.140 1.00 79.12 105 ALA A N 1
ATOM 799 C CA . ALA A 1 105 ? 14.111 -5.975 -9.340 1.00 79.12 105 ALA A CA 1
ATOM 800 C C . ALA A 1 105 ? 15.521 -5.355 -9.341 1.00 79.12 105 ALA A C 1
ATOM 802 O O . ALA A 1 105 ? 16.391 -5.861 -8.639 1.00 79.12 105 ALA A O 1
ATOM 803 N N . GLY A 1 106 ? 15.766 -4.297 -10.127 1.00 80.25 106 GLY A N 1
ATOM 804 C CA . GLY A 1 106 ? 17.081 -3.659 -10.246 1.00 80.25 106 GLY A CA 1
ATOM 805 C C . GLY A 1 106 ? 18.126 -4.512 -10.969 1.00 80.25 106 GLY A C 1
ATOM 806 O O . GLY A 1 106 ? 19.315 -4.247 -10.836 1.00 80.25 106 GLY A O 1
ATOM 807 N N . ARG A 1 107 ? 17.698 -5.538 -11.718 1.00 81.06 107 ARG A N 1
ATOM 808 C CA . ARG A 1 107 ? 18.594 -6.377 -12.533 1.00 81.06 107 ARG A CA 1
ATOM 809 C C . ARG A 1 107 ? 18.988 -5.699 -13.840 1.00 81.06 107 ARG A C 1
ATOM 811 O O . ARG A 1 107 ? 19.994 -6.058 -14.422 1.00 81.06 107 ARG A O 1
ATOM 818 N N . MET A 1 108 ? 18.188 -4.739 -14.291 1.00 83.38 108 MET A N 1
ATOM 819 C CA . MET A 1 108 ? 18.410 -3.975 -15.512 1.00 83.38 108 MET A CA 1
ATOM 820 C C . MET A 1 108 ? 18.292 -2.487 -15.202 1.00 83.38 108 MET A C 1
ATOM 822 O O . MET A 1 108 ? 17.421 -2.081 -14.427 1.00 83.38 108 MET A O 1
ATOM 826 N N . ILE A 1 109 ? 19.154 -1.678 -15.813 1.00 82.75 109 ILE A N 1
ATOM 827 C CA . ILE A 1 109 ? 19.113 -0.223 -15.666 1.00 82.75 109 ILE A CA 1
ATOM 828 C C . ILE A 1 109 ? 18.130 0.343 -16.690 1.00 82.75 109 ILE A C 1
ATOM 830 O O . ILE A 1 109 ? 18.321 0.209 -17.896 1.00 82.75 109 ILE A O 1
ATOM 834 N N . GLY A 1 110 ? 17.083 1.002 -16.202 1.00 84.44 110 GLY A N 1
ATOM 835 C CA . GLY A 1 110 ? 16.127 1.707 -17.042 1.00 84.44 110 GLY A CA 1
ATOM 836 C C . GLY A 1 110 ? 15.478 2.878 -16.317 1.00 84.44 110 GLY A C 1
ATOM 837 O O . GLY A 1 110 ? 15.505 2.992 -15.093 1.00 84.44 110 GLY A O 1
ATOM 838 N N . TYR A 1 111 ? 14.891 3.753 -17.114 1.00 83.38 111 TYR A N 1
ATOM 839 C CA . TYR A 1 111 ? 14.367 5.051 -16.750 1.00 83.38 111 TYR A CA 1
ATOM 840 C C . TYR A 1 111 ? 12.859 5.028 -16.879 1.00 83.38 111 TYR A C 1
ATOM 842 O O . TYR A 1 111 ? 12.312 4.819 -17.960 1.00 83.38 111 TYR A O 1
ATOM 850 N N . LYS A 1 112 ? 12.165 5.248 -15.770 1.00 82.62 112 LYS A N 1
ATOM 851 C CA . LYS A 1 112 ? 10.713 5.316 -15.787 1.00 82.62 112 LYS A CA 1
ATOM 852 C C . LYS A 1 112 ? 10.271 6.644 -16.406 1.00 82.62 112 LYS A C 1
ATOM 854 O O . LYS A 1 112 ? 10.462 7.694 -15.800 1.00 82.62 112 LYS A O 1
ATOM 859 N N . LEU A 1 113 ? 9.690 6.580 -17.602 1.00 80.31 113 LEU A N 1
ATOM 860 C CA . LEU A 1 113 ? 9.185 7.746 -18.333 1.00 80.31 113 LEU A CA 1
ATOM 861 C C . LEU A 1 113 ? 7.761 8.109 -17.902 1.00 80.31 113 LEU A C 1
ATOM 863 O O . LEU A 1 113 ? 7.426 9.281 -17.769 1.00 80.31 113 LEU A O 1
ATOM 867 N N . SER A 1 114 ? 6.914 7.103 -17.670 1.00 75.69 114 SER A N 1
ATOM 868 C CA . SER A 1 114 ? 5.517 7.289 -17.269 1.00 75.69 114 SER A CA 1
ATOM 869 C C . SER A 1 114 ? 5.081 6.218 -16.268 1.00 75.69 114 SER A C 1
ATOM 871 O O . SER A 1 114 ? 5.871 5.367 -15.858 1.00 75.69 114 SER A O 1
ATOM 873 N N . LEU A 1 115 ? 3.812 6.232 -15.845 1.00 68.31 115 LEU A N 1
ATOM 874 C CA . LEU A 1 115 ? 3.277 5.199 -14.949 1.00 68.31 115 LEU A CA 1
ATOM 875 C C . LEU A 1 115 ? 3.453 3.783 -15.520 1.00 68.31 115 LEU A C 1
ATOM 877 O O . LEU A 1 115 ? 3.713 2.858 -14.745 1.00 68.31 115 LEU A O 1
ATOM 881 N N . GLN A 1 116 ? 3.369 3.652 -16.847 1.00 66.69 116 GLN A N 1
ATOM 882 C CA . GLN A 1 116 ? 3.418 2.383 -17.579 1.00 66.69 116 GLN A CA 1
ATOM 883 C C . GLN A 1 116 ? 4.636 2.248 -18.511 1.00 66.69 116 GLN A C 1
ATOM 885 O O . GLN A 1 116 ? 4.931 1.146 -18.959 1.00 66.69 116 GLN A O 1
ATOM 890 N N . GLY A 1 117 ? 5.359 3.336 -18.791 1.00 78.06 117 GLY A N 1
ATOM 891 C CA . GLY A 1 117 ? 6.460 3.363 -19.755 1.00 78.06 117 GLY A CA 1
ATOM 892 C C . GLY A 1 117 ? 7.840 3.428 -19.106 1.00 78.06 117 GLY A C 1
ATOM 893 O O . GLY A 1 117 ? 8.075 4.237 -18.203 1.00 78.06 117 GLY A O 1
ATOM 894 N N . TRP A 1 118 ? 8.767 2.619 -19.621 1.00 87.38 118 TRP A N 1
ATOM 895 C CA . TRP A 1 118 ? 10.192 2.680 -19.294 1.00 87.38 118 TRP A CA 1
ATOM 896 C C . TRP A 1 118 ? 11.028 2.850 -20.563 1.00 87.38 118 TRP A C 1
ATOM 898 O O . TRP A 1 118 ? 10.690 2.285 -21.602 1.00 87.38 118 TRP A O 1
ATOM 908 N N . ALA A 1 119 ? 12.124 3.593 -20.447 1.00 88.69 119 ALA A N 1
ATOM 909 C CA . ALA A 1 119 ? 13.207 3.654 -21.415 1.00 88.69 119 ALA A CA 1
ATOM 910 C C . ALA A 1 119 ? 14.411 2.882 -20.880 1.00 88.69 119 ALA A C 1
ATOM 912 O O . ALA A 1 119 ? 14.796 3.042 -19.726 1.00 88.69 119 ALA A O 1
ATOM 913 N N . ILE A 1 120 ? 15.015 2.049 -21.707 1.00 89.44 120 ILE A N 1
ATOM 914 C CA . ILE A 1 120 ? 16.144 1.196 -21.343 1.00 89.44 120 ILE A CA 1
ATOM 915 C C . ILE A 1 120 ? 17.268 1.490 -22.328 1.00 89.44 120 ILE A C 1
ATOM 917 O O . ILE A 1 120 ? 17.005 1.711 -23.504 1.00 89.44 120 ILE A O 1
ATOM 921 N N . GLU A 1 121 ? 18.521 1.509 -21.886 1.00 88.75 121 GLU A N 1
ATOM 922 C CA . GLU A 1 121 ? 19.628 1.636 -22.832 1.00 88.75 121 GLU A CA 1
ATOM 923 C C . GLU A 1 121 ? 19.798 0.325 -23.608 1.00 88.75 121 GLU A C 1
ATOM 925 O O . GLU A 1 121 ? 19.971 -0.735 -23.003 1.00 88.75 121 GLU A O 1
ATOM 930 N N . ARG A 1 122 ? 19.798 0.378 -24.947 1.00 84.88 122 ARG A N 1
ATOM 931 C CA . ARG A 1 122 ? 19.923 -0.826 -25.794 1.00 84.88 122 ARG A CA 1
ATOM 932 C C . ARG A 1 122 ? 21.126 -1.700 -25.410 1.00 84.88 122 ARG A C 1
ATOM 934 O O . ARG A 1 122 ? 21.023 -2.924 -25.386 1.00 84.88 122 ARG A O 1
ATOM 941 N N . ARG A 1 123 ? 22.258 -1.082 -25.057 1.00 84.94 123 ARG A N 1
ATOM 942 C CA . ARG A 1 123 ? 23.489 -1.777 -24.632 1.00 84.94 123 ARG A CA 1
ATOM 943 C C . ARG A 1 123 ? 23.293 -2.617 -23.373 1.00 84.94 123 ARG A C 1
ATOM 945 O O . ARG A 1 123 ? 23.883 -3.685 -23.256 1.00 84.94 123 ARG A O 1
ATOM 952 N N . GLU A 1 124 ? 22.470 -2.142 -22.445 1.00 84.00 124 GLU A N 1
ATOM 953 C CA . GLU A 1 124 ? 22.173 -2.852 -21.202 1.00 84.00 124 GLU A CA 1
ATOM 954 C C . GLU A 1 124 ? 21.304 -4.085 -21.455 1.00 84.00 124 GLU A C 1
ATOM 956 O O . GLU A 1 124 ? 21.497 -5.132 -20.836 1.00 84.00 124 GLU A O 1
ATOM 961 N N . VAL A 1 125 ? 20.389 -3.981 -22.419 1.00 86.62 125 VAL A N 1
ATOM 962 C CA . VAL A 1 125 ? 19.562 -5.106 -22.864 1.00 86.62 125 VAL A CA 1
ATOM 963 C C . VAL A 1 125 ? 20.427 -6.204 -23.473 1.00 86.62 125 VAL A C 1
ATOM 965 O O . VAL A 1 125 ? 20.270 -7.367 -23.116 1.00 86.62 125 VAL A O 1
ATOM 968 N N . LEU A 1 126 ? 21.407 -5.840 -24.303 1.00 85.06 126 LEU A N 1
ATOM 969 C CA . LEU A 1 126 ? 22.323 -6.800 -24.927 1.00 85.06 126 LEU A CA 1
ATOM 970 C C . LEU A 1 126 ? 23.153 -7.607 -23.915 1.00 85.06 126 LEU A C 1
ATOM 972 O O . LEU A 1 126 ? 23.425 -8.776 -24.168 1.00 85.06 126 LEU A O 1
ATOM 976 N N . LYS A 1 127 ? 23.493 -7.045 -22.745 1.00 84.75 127 LYS A N 1
ATOM 977 C CA . LYS A 1 127 ? 24.185 -7.790 -21.667 1.00 84.75 127 LYS A CA 1
ATOM 978 C C . LYS A 1 127 ? 23.357 -8.942 -21.099 1.00 84.75 127 LYS A C 1
ATOM 980 O O . LYS A 1 127 ? 23.910 -9.872 -20.525 1.00 84.75 127 LYS A O 1
ATOM 985 N N . HIS A 1 128 ? 22.038 -8.839 -21.215 1.00 80.62 128 HIS A N 1
ATOM 986 C CA . HIS A 1 128 ? 21.081 -9.776 -20.642 1.00 80.62 128 HIS A CA 1
ATOM 987 C C . HIS A 1 128 ? 20.508 -10.744 -21.675 1.00 80.62 128 HIS A C 1
ATOM 989 O O . HIS A 1 128 ? 19.667 -11.565 -21.311 1.00 80.62 128 HIS A O 1
ATOM 995 N N . VAL A 1 129 ? 20.935 -10.656 -22.939 1.00 76.62 129 VAL A N 1
ATOM 996 C CA . VAL A 1 129 ? 20.536 -11.609 -23.975 1.00 76.62 129 VAL A CA 1
ATOM 997 C C . VAL A 1 129 ? 21.125 -12.971 -23.599 1.00 76.62 129 VAL A C 1
ATOM 999 O O . VAL A 1 129 ? 22.349 -13.120 -23.583 1.00 76.62 129 VAL A O 1
ATOM 1002 N N . PRO A 1 130 ? 20.292 -13.974 -23.268 1.00 65.00 130 PRO A N 1
ATOM 1003 C CA . PRO A 1 130 ? 20.785 -15.322 -23.043 1.00 65.00 130 PRO A CA 1
ATOM 1004 C C . PRO A 1 130 ? 21.374 -15.836 -24.357 1.00 65.00 130 PRO A C 1
ATOM 1006 O O . PRO A 1 130 ? 20.737 -15.704 -25.404 1.00 65.00 130 PRO A O 1
ATOM 1009 N N . ALA A 1 131 ? 22.546 -16.472 -24.307 1.00 60.47 131 ALA A N 1
ATOM 1010 C CA . ALA A 1 131 ? 23.181 -17.066 -25.490 1.00 60.47 131 ALA A CA 1
ATOM 1011 C C . ALA A 1 131 ? 22.249 -18.045 -26.245 1.00 60.47 131 ALA A C 1
ATOM 1013 O O . ALA A 1 131 ? 22.411 -18.267 -27.440 1.00 60.47 131 ALA A O 1
ATOM 1014 N N . GLU A 1 132 ? 21.232 -18.581 -25.563 1.00 53.28 132 GLU A N 1
ATOM 1015 C CA . GLU A 1 132 ? 20.245 -19.532 -26.083 1.00 53.28 132 GLU A CA 1
ATOM 1016 C C . GLU A 1 132 ? 19.115 -18.912 -26.930 1.00 53.28 132 GLU A C 1
ATOM 1018 O O . GLU A 1 132 ? 18.364 -19.645 -27.574 1.00 53.28 132 GLU A O 1
ATOM 1023 N N . VAL A 1 133 ? 18.945 -17.582 -26.945 1.00 54.38 133 VAL A N 1
ATOM 1024 C CA . VAL A 1 133 ? 17.843 -16.922 -27.686 1.00 54.38 133 VAL A CA 1
ATOM 1025 C C . VAL A 1 133 ? 18.131 -16.816 -29.190 1.00 54.38 133 VAL A C 1
ATOM 1027 O O . VAL A 1 133 ? 17.213 -16.620 -29.988 1.00 54.38 133 VAL A O 1
ATOM 1030 N N . VAL A 1 134 ? 19.372 -17.068 -29.609 1.00 51.34 134 VAL A N 1
ATOM 1031 C CA . VAL A 1 134 ? 19.738 -17.250 -31.017 1.00 51.34 134 VAL A CA 1
ATOM 1032 C C . VAL A 1 134 ? 19.329 -18.663 -31.462 1.00 51.34 134 VAL A C 1
ATOM 1034 O O . VAL A 1 134 ? 20.169 -19.544 -31.600 1.00 51.34 134 VAL A O 1
ATOM 1037 N N . GLY A 1 135 ? 18.028 -18.914 -31.656 1.00 47.38 135 GLY A N 1
ATOM 1038 C CA . GLY A 1 135 ? 17.605 -20.092 -32.432 1.00 47.38 135 GLY A CA 1
ATOM 1039 C C . GLY A 1 135 ? 16.370 -20.878 -32.002 1.00 47.38 135 GLY A C 1
ATOM 1040 O O . GLY A 1 135 ? 16.140 -21.935 -32.584 1.00 47.38 135 GLY A O 1
ATOM 1041 N N . ARG A 1 136 ? 15.542 -20.429 -31.047 1.00 47.50 136 ARG A N 1
ATOM 1042 C CA . ARG A 1 136 ? 14.255 -21.110 -30.785 1.00 47.50 136 ARG A CA 1
ATOM 1043 C C . ARG A 1 136 ? 13.041 -20.266 -31.190 1.00 47.50 136 ARG A C 1
ATOM 1045 O O . ARG A 1 136 ? 12.838 -19.198 -30.609 1.00 47.50 136 ARG A O 1
ATOM 1052 N N . PRO A 1 137 ? 12.197 -20.739 -32.130 1.00 47.41 137 PRO A N 1
ATOM 1053 C CA . PRO A 1 137 ? 10.928 -20.089 -32.428 1.00 47.41 137 PRO A CA 1
ATOM 1054 C C . PRO A 1 137 ? 9.992 -20.251 -31.224 1.00 47.41 137 PRO A C 1
ATOM 1056 O O . PRO A 1 137 ? 9.831 -21.346 -30.682 1.00 47.41 137 PRO A O 1
ATOM 1059 N N . ARG A 1 138 ? 9.393 -19.149 -30.763 1.00 55.38 138 ARG A N 1
ATOM 1060 C CA . ARG A 1 138 ? 8.462 -19.184 -29.631 1.00 55.38 138 ARG A CA 1
ATOM 1061 C C . ARG A 1 138 ? 7.075 -19.605 -30.091 1.00 55.38 138 ARG A C 1
ATOM 1063 O O . ARG A 1 138 ? 6.451 -18.906 -30.882 1.00 55.38 138 ARG A O 1
ATOM 1070 N N . GLY A 1 139 ? 6.567 -20.687 -29.506 1.00 50.28 139 GLY A N 1
ATOM 1071 C CA . GLY A 1 139 ? 5.138 -20.981 -29.467 1.00 50.28 139 GLY A CA 1
ATOM 1072 C C . GLY A 1 139 ? 4.420 -19.930 -28.623 1.00 50.28 139 GLY A C 1
ATOM 1073 O O . GLY A 1 139 ? 4.307 -20.069 -27.409 1.00 50.28 139 GLY A O 1
ATOM 1074 N N . GLY A 1 140 ? 3.994 -18.842 -29.260 1.00 47.38 140 GLY A N 1
ATOM 1075 C CA . GLY A 1 140 ? 3.050 -17.897 -28.681 1.00 47.38 140 GLY A CA 1
ATOM 1076 C C . GLY A 1 140 ? 1.638 -18.437 -28.865 1.00 47.38 140 GLY A C 1
ATOM 1077 O O . GLY A 1 140 ? 1.189 -18.609 -29.995 1.00 47.38 140 GLY A O 1
ATOM 1078 N N . THR A 1 141 ? 0.931 -18.708 -27.771 1.00 51.88 141 THR A N 1
ATOM 1079 C CA . THR A 1 141 ? -0.518 -18.909 -27.817 1.00 51.88 141 THR A CA 1
ATOM 1080 C C . THR A 1 141 ? -1.165 -17.632 -28.368 1.00 51.88 141 THR A C 1
ATOM 1082 O O . THR A 1 141 ? -0.900 -16.547 -27.839 1.00 51.88 141 THR A O 1
ATOM 1085 N N . PRO A 1 142 ? -1.991 -17.715 -29.427 1.00 44.69 142 PRO A N 1
ATOM 1086 C CA . PRO A 1 142 ? -2.635 -16.541 -29.993 1.00 44.69 142 PRO A CA 1
ATOM 1087 C C . PRO A 1 142 ? -3.610 -15.957 -28.968 1.00 44.69 142 PRO A C 1
ATOM 1089 O O . PRO A 1 142 ? -4.547 -16.619 -28.522 1.00 44.69 142 PRO A O 1
ATOM 1092 N N . ARG A 1 143 ? -3.388 -14.699 -28.581 1.00 42.84 143 ARG A N 1
ATOM 1093 C CA . ARG A 1 143 ? -4.399 -13.906 -27.880 1.00 42.84 143 ARG A CA 1
ATOM 1094 C C . ARG A 1 143 ? -5.458 -13.516 -28.906 1.00 42.84 143 ARG A C 1
ATOM 1096 O O . ARG A 1 143 ? -5.224 -12.631 -29.722 1.00 42.84 143 ARG A O 1
ATOM 1103 N N . ALA A 1 144 ? -6.598 -14.200 -28.873 1.00 40.66 144 ALA A N 1
ATOM 1104 C CA . ALA A 1 144 ? -7.799 -13.749 -29.558 1.00 40.66 144 ALA A CA 1
ATOM 1105 C C . ALA A 1 144 ? -8.234 -12.411 -28.941 1.00 40.66 144 ALA A C 1
ATOM 1107 O O . ALA A 1 144 ? -8.485 -12.331 -27.737 1.00 40.66 144 ALA A O 1
ATOM 1108 N N . PHE A 1 145 ? -8.266 -11.363 -29.760 1.00 45.56 145 PHE A N 1
ATOM 1109 C CA . PHE A 1 145 ? -8.968 -10.127 -29.443 1.00 45.56 145 PHE A CA 1
ATOM 1110 C C . PHE A 1 145 ? -10.426 -10.329 -29.878 1.00 45.56 145 PHE A C 1
ATOM 1112 O O . PHE A 1 145 ? -10.674 -10.559 -31.061 1.00 45.56 145 PHE A O 1
ATOM 1119 N N . PHE A 1 146 ? -11.346 -10.319 -28.912 1.00 50.69 146 PHE A N 1
ATOM 1120 C CA . PHE A 1 146 ? -12.779 -10.111 -29.134 1.00 50.69 146 PHE A CA 1
ATOM 1121 C C . PHE A 1 146 ? -13.103 -8.645 -28.859 1.00 50.69 146 PHE A C 1
ATOM 1123 O O . PHE A 1 146 ? -12.482 -8.089 -27.920 1.00 50.69 146 PHE A O 1
#

Radius of gyration: 25.66 Å; chains: 1; bounding box: 51×36×64 Å

Organism: NCBI:txid2527970